Protein AF-A0A7S0JL21-F1 (afdb_monomer_lite)

pLDDT: mean 75.66, std 13.6, range [41.81, 95.12]

Structure (mmCIF, N/CA/C/O backbone):
data_AF-A0A7S0JL21-F1
#
_entry.id   AF-A0A7S0JL21-F1
#
loop_
_atom_site.group_PDB
_atom_site.id
_atom_site.type_symbol
_atom_site.label_atom_id
_atom_site.label_alt_id
_atom_site.label_comp_id
_atom_site.label_asym_id
_atom_site.label_entity_id
_atom_site.label_seq_id
_atom_site.pdbx_PDB_ins_code
_atom_site.Cartn_x
_atom_site.Cartn_y
_atom_site.Cartn_z
_atom_site.occupancy
_atom_site.B_iso_or_equiv
_atom_site.auth_seq_id
_atom_site.auth_comp_id
_atom_site.auth_asym_id
_atom_site.auth_atom_id
_atom_site.pdbx_PDB_model_num
ATOM 1 N N . LEU A 1 1 ? -10.362 9.626 -9.926 1.00 50.56 1 LEU A N 1
ATOM 2 C CA . LEU A 1 1 ? -9.087 10.327 -9.647 1.00 50.56 1 LEU A CA 1
ATOM 3 C C . LEU A 1 1 ? -8.113 9.944 -10.749 1.00 50.56 1 LEU A C 1
ATOM 5 O O . LEU A 1 1 ? -8.034 8.759 -11.036 1.00 50.56 1 LEU A O 1
ATOM 9 N N . TYR A 1 2 ? -7.409 10.899 -11.350 1.00 41.81 2 TYR A N 1
ATOM 10 C CA . TYR A 1 2 ? -6.245 10.620 -12.195 1.00 41.81 2 TYR A CA 1
ATOM 11 C C . TYR A 1 2 ? -5.077 11.472 -11.690 1.00 41.81 2 TYR A C 1
ATOM 13 O O . TYR A 1 2 ? -5.301 12.547 -11.129 1.00 41.81 2 TYR A O 1
ATOM 21 N N . PHE A 1 3 ? -3.855 10.972 -11.837 1.00 48.31 3 PHE A N 1
ATOM 22 C CA . PHE A 1 3 ? -2.632 11.682 -11.469 1.00 48.31 3 PHE A CA 1
ATOM 23 C C . PHE A 1 3 ? -1.844 11.975 -12.748 1.00 48.31 3 PHE A C 1
ATOM 25 O O . PHE A 1 3 ? -1.793 11.132 -13.638 1.00 48.31 3 PHE A O 1
ATOM 32 N N . SER A 1 4 ? -1.249 13.163 -12.851 1.00 45.06 4 SER A N 1
ATOM 33 C CA . SER A 1 4 ? -0.377 13.545 -13.968 1.00 45.06 4 SER A CA 1
ATOM 34 C C . SER A 1 4 ? 0.880 14.224 -13.428 1.00 45.06 4 SER A C 1
ATOM 36 O O . SER A 1 4 ? 0.761 15.196 -12.680 1.00 45.06 4 SER A O 1
ATOM 38 N N . GLY A 1 5 ? 2.063 13.730 -13.798 1.00 56.03 5 GLY A N 1
ATOM 39 C CA . GLY A 1 5 ? 3.363 14.245 -13.350 1.00 56.03 5 GLY A CA 1
ATOM 40 C C . GLY A 1 5 ? 4.392 13.128 -13.142 1.00 56.03 5 GLY A C 1
ATOM 41 O O . GLY A 1 5 ? 4.031 11.957 -13.149 1.00 56.03 5 GLY A O 1
ATOM 42 N N . SER A 1 6 ? 5.663 13.495 -12.963 1.00 55.88 6 SER A N 1
ATOM 43 C CA . SER A 1 6 ? 6.742 12.558 -12.607 1.00 55.88 6 SER A CA 1
ATOM 44 C C . SER A 1 6 ? 6.678 12.233 -11.112 1.00 55.88 6 SER A C 1
ATOM 46 O O . SER A 1 6 ? 6.638 13.148 -10.287 1.00 55.88 6 SER A O 1
ATOM 48 N N . LEU A 1 7 ? 6.669 10.947 -10.756 1.00 62.16 7 LEU A N 1
ATOM 49 C CA . LEU A 1 7 ? 6.641 10.462 -9.375 1.00 62.16 7 LEU A CA 1
ATOM 50 C C . LEU A 1 7 ? 8.053 10.191 -8.820 1.00 62.16 7 LEU A C 1
ATOM 52 O O . LEU A 1 7 ? 8.187 9.943 -7.622 1.00 62.16 7 LEU A O 1
ATOM 56 N N . LYS A 1 8 ? 9.107 10.293 -9.645 1.00 54.97 8 LYS A N 1
ATOM 57 C CA . LYS A 1 8 ? 10.523 10.100 -9.259 1.00 54.97 8 LYS A CA 1
ATOM 58 C C . LYS A 1 8 ? 10.985 10.964 -8.082 1.00 54.97 8 LYS A C 1
ATOM 60 O O . LYS A 1 8 ? 11.915 10.595 -7.377 1.00 54.97 8 LYS A O 1
ATOM 65 N N . GLU A 1 9 ? 10.325 12.092 -7.832 1.00 52.19 9 GLU A N 1
ATOM 66 C CA . GLU A 1 9 ? 10.643 12.981 -6.707 1.00 52.19 9 GLU A CA 1
ATOM 67 C C . GLU A 1 9 ? 9.881 12.628 -5.415 1.00 52.19 9 GLU A C 1
ATOM 69 O O . GLU A 1 9 ? 10.082 13.272 -4.392 1.00 52.19 9 GLU A O 1
ATOM 74 N N . ILE A 1 10 ? 9.003 11.615 -5.411 1.00 56.03 10 ILE A N 1
ATOM 75 C CA . ILE A 1 10 ? 8.103 11.337 -4.276 1.00 56.03 10 ILE A CA 1
ATOM 76 C C . ILE A 1 10 ? 8.770 10.613 -3.108 1.00 56.03 10 ILE A C 1
ATOM 78 O O . ILE A 1 10 ? 8.236 10.674 -1.988 1.00 56.03 10 ILE A O 1
ATOM 82 N N . CYS A 1 11 ? 9.935 9.985 -3.305 1.00 56.38 11 CYS A N 1
ATOM 83 C CA . CYS A 1 11 ? 10.627 9.373 -2.176 1.00 56.38 11 CYS A CA 1
ATOM 84 C C . CYS A 1 11 ? 10.934 10.425 -1.110 1.00 56.38 11 CYS A C 1
ATOM 86 O O . CYS A 1 11 ? 11.230 11.592 -1.379 1.00 56.38 11 CYS A O 1
ATOM 88 N N . CYS A 1 12 ? 10.919 9.953 0.131 1.00 61.41 12 CYS A N 1
ATOM 89 C CA . CYS A 1 12 ? 11.585 10.608 1.241 1.00 61.41 12 CYS A CA 1
ATOM 90 C C . CYS A 1 12 ? 10.794 11.790 1.874 1.00 61.41 12 CYS A C 1
ATOM 92 O O . CYS A 1 12 ? 10.305 11.642 2.999 1.00 61.41 12 CYS A O 1
ATOM 94 N N . GLU A 1 13 ? 10.546 12.910 1.180 1.00 53.12 13 GLU A N 1
ATOM 95 C CA . GLU A 1 13 ? 9.769 14.064 1.708 1.00 53.12 13 GLU A CA 1
ATOM 96 C C . GLU A 1 13 ? 8.379 14.254 1.052 1.00 53.12 13 GLU A C 1
ATOM 98 O O . GLU A 1 13 ? 7.388 14.422 1.781 1.00 53.12 13 GLU A O 1
ATOM 103 N N . PRO A 1 14 ? 8.210 14.143 -0.280 1.00 53.91 14 PRO A N 1
ATOM 104 C CA . PRO A 1 14 ? 6.920 14.434 -0.913 1.00 53.91 14 PRO A CA 1
ATOM 105 C C . PRO A 1 14 ? 5.860 13.340 -0.737 1.00 53.91 14 PRO A C 1
ATOM 107 O O . PRO A 1 14 ? 4.670 13.647 -0.782 1.00 53.91 14 PRO A O 1
ATOM 110 N N . GLY A 1 15 ? 6.226 12.106 -0.371 1.00 57.88 15 GLY A N 1
ATOM 111 C CA . GLY A 1 15 ? 5.262 11.094 0.084 1.00 57.88 15 GLY A CA 1
ATOM 112 C C . GLY A 1 15 ? 4.447 11.543 1.310 1.00 57.88 15 GLY A C 1
ATOM 113 O O . GLY A 1 15 ? 3.270 11.197 1.446 1.00 57.88 15 GLY A O 1
ATOM 114 N N . LYS A 1 16 ? 5.020 12.382 2.191 1.00 60.69 16 LYS A N 1
ATOM 115 C CA . LYS A 1 16 ? 4.265 13.052 3.270 1.00 60.69 16 LYS A CA 1
ATOM 116 C C . LYS A 1 16 ? 3.349 14.142 2.710 1.00 60.69 16 LYS A C 1
ATOM 118 O O . LYS A 1 16 ? 2.237 14.292 3.210 1.00 60.69 16 LYS A O 1
ATOM 123 N N . SER A 1 17 ? 3.795 14.879 1.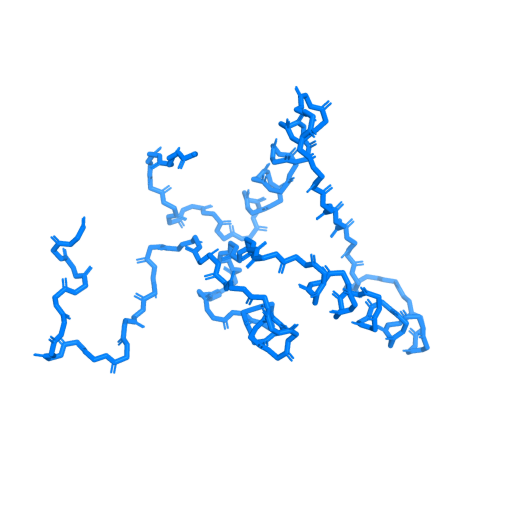690 1.00 64.31 17 SER A N 1
ATOM 124 C CA . SER A 1 17 ? 3.002 15.914 1.013 1.00 64.31 17 SER A CA 1
ATOM 125 C C . SER A 1 17 ? 1.762 15.321 0.339 1.00 64.31 17 SER A C 1
ATOM 127 O O . SER A 1 17 ? 0.658 15.799 0.579 1.00 64.31 17 SER A O 1
ATOM 129 N N . ILE A 1 18 ? 1.906 14.203 -0.379 1.00 68.50 18 ILE A N 1
ATOM 130 C CA . ILE A 1 18 ? 0.790 13.485 -1.013 1.00 68.50 18 ILE A CA 1
ATOM 131 C C . ILE A 1 18 ? -0.177 12.947 0.033 1.00 68.50 18 ILE A C 1
ATOM 133 O O . ILE A 1 18 ? -1.380 13.160 -0.085 1.00 68.50 18 ILE A O 1
ATOM 137 N N . ARG A 1 19 ? 0.322 12.326 1.111 1.00 63.16 19 ARG A N 1
ATOM 138 C CA . ARG A 1 19 ? -0.536 11.874 2.219 1.00 63.16 19 ARG A CA 1
ATOM 139 C C . ARG A 1 19 ? -1.312 13.028 2.863 1.00 63.16 19 ARG A C 1
ATOM 141 O O . ARG A 1 19 ? -2.494 12.872 3.151 1.00 63.16 19 ARG A O 1
ATOM 148 N N . ARG A 1 20 ? -0.688 14.198 3.052 1.00 65.44 20 ARG A N 1
ATOM 149 C CA . ARG A 1 20 ? -1.369 15.403 3.568 1.00 65.44 20 ARG A CA 1
ATOM 150 C C . ARG A 1 20 ? -2.369 15.982 2.566 1.00 65.44 20 ARG A C 1
ATOM 152 O O . ARG A 1 20 ? -3.442 16.408 2.977 1.00 65.44 20 ARG A O 1
ATOM 159 N N . ALA A 1 21 ? -2.036 16.011 1.279 1.00 68.56 21 ALA A N 1
ATOM 160 C CA . ALA A 1 21 ? -2.928 16.486 0.225 1.00 68.56 21 ALA A CA 1
ATOM 161 C C . ALA A 1 21 ? -4.163 15.583 0.108 1.00 68.56 21 ALA A C 1
ATOM 163 O O . ALA A 1 21 ? -5.282 16.086 0.099 1.00 68.56 21 ALA A O 1
ATOM 164 N N . LEU A 1 22 ? -3.971 14.261 0.140 1.00 68.88 22 LEU A N 1
ATOM 165 C CA . LEU A 1 22 ? -5.055 13.283 0.206 1.00 68.88 22 LEU A CA 1
ATOM 166 C C . LEU A 1 22 ? -5.902 13.471 1.465 1.00 68.88 22 LEU A C 1
ATOM 168 O O . LEU A 1 22 ? -7.118 13.455 1.353 1.00 68.88 22 LEU A O 1
ATOM 172 N N . ALA A 1 23 ? -5.294 13.727 2.630 1.00 67.06 23 ALA A N 1
ATOM 173 C CA . ALA A 1 23 ? -6.032 14.025 3.864 1.00 67.06 23 ALA A CA 1
ATOM 174 C C . ALA A 1 23 ? -6.910 15.280 3.748 1.00 67.06 23 ALA A C 1
ATOM 176 O O . ALA A 1 23 ? -8.038 15.296 4.234 1.00 67.06 23 ALA A O 1
ATOM 177 N N . ARG A 1 24 ? -6.412 16.324 3.076 1.00 67.81 24 ARG A N 1
ATOM 178 C CA . ARG A 1 24 ? -7.177 17.553 2.821 1.00 67.81 24 ARG A CA 1
ATOM 179 C C . ARG A 1 24 ? -8.317 17.330 1.831 1.00 67.81 24 ARG A C 1
ATOM 181 O O . ARG A 1 24 ? -9.413 17.820 2.062 1.00 67.81 24 ARG A O 1
ATOM 188 N N . LEU A 1 25 ? -8.062 16.595 0.749 1.00 67.06 25 LEU A N 1
ATOM 189 C CA . LEU A 1 25 ? -9.072 16.277 -0.263 1.00 67.06 25 LEU A CA 1
ATOM 190 C C . LEU A 1 25 ? -10.164 15.369 0.307 1.00 67.06 25 LEU A C 1
ATOM 192 O O . LEU A 1 25 ? -11.339 15.632 0.099 1.00 67.06 25 LEU A O 1
ATOM 196 N N . ALA A 1 26 ? -9.780 14.365 1.090 1.00 65.38 26 ALA A N 1
ATOM 197 C CA . ALA A 1 26 ? -10.677 13.512 1.859 1.00 65.38 26 ALA A CA 1
ATOM 198 C C . ALA A 1 26 ? -11.665 14.317 2.711 1.00 65.38 26 ALA A C 1
ATOM 200 O O . ALA A 1 26 ? -12.870 14.110 2.609 1.00 65.38 26 ALA A O 1
ATOM 201 N N . ALA A 1 27 ? -11.158 15.286 3.484 1.00 64.75 27 ALA A N 1
ATOM 202 C CA . ALA A 1 27 ? -11.978 16.160 4.323 1.00 64.75 27 ALA A CA 1
ATOM 203 C C . ALA A 1 27 ? -12.968 17.036 3.528 1.00 64.75 27 ALA A C 1
ATOM 205 O O . ALA A 1 27 ? -13.925 17.546 4.103 1.00 64.75 27 ALA A O 1
ATOM 206 N N . ALA A 1 28 ? -12.749 17.212 2.221 1.00 66.75 28 ALA A N 1
ATOM 207 C CA . ALA A 1 28 ? -13.619 17.972 1.328 1.00 66.75 28 ALA A CA 1
ATOM 208 C C . ALA A 1 28 ? -14.6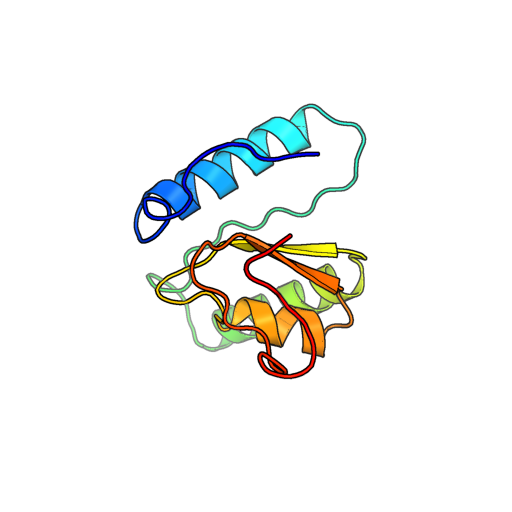49 17.101 0.576 1.00 66.75 28 ALA A C 1
ATOM 210 O O . ALA A 1 28 ? -15.429 17.636 -0.211 1.00 66.75 28 ALA A O 1
ATOM 211 N N . THR A 1 29 ? -14.668 15.778 0.783 1.00 66.56 29 THR A N 1
ATOM 212 C CA . THR A 1 29 ? -15.575 14.850 0.082 1.00 66.56 29 THR A CA 1
ATOM 213 C C . THR A 1 29 ? -16.449 14.060 1.055 1.00 66.56 29 THR A C 1
ATOM 215 O O . THR A 1 29 ? -16.028 13.752 2.162 1.00 66.56 29 THR A O 1
ATOM 218 N N . ASN A 1 30 ? -17.641 13.644 0.614 1.00 67.50 30 ASN A N 1
ATOM 219 C CA . ASN A 1 30 ? -18.524 12.744 1.376 1.00 67.50 30 ASN A CA 1
ATOM 220 C C . ASN A 1 30 ? -18.076 11.265 1.331 1.00 67.50 30 ASN A C 1
ATOM 222 O O . ASN A 1 30 ? -18.834 10.379 1.723 1.00 67.50 30 ASN A O 1
ATOM 226 N N . ALA A 1 31 ? -16.884 10.972 0.802 1.00 66.88 31 ALA A N 1
ATOM 227 C CA . ALA A 1 31 ? -16.359 9.615 0.734 1.00 66.88 31 ALA A CA 1
ATOM 228 C C . ALA A 1 31 ? -15.734 9.220 2.080 1.00 66.88 31 ALA A C 1
ATOM 230 O O . ALA A 1 31 ? -14.989 9.994 2.680 1.00 66.88 31 ALA A O 1
ATOM 231 N N . SER A 1 32 ? -15.990 7.996 2.548 1.00 69.12 32 SER A N 1
ATOM 232 C CA . SER A 1 32 ? -15.309 7.461 3.727 1.00 69.12 32 SER A CA 1
ATOM 233 C C . SER A 1 32 ? -13.848 7.172 3.384 1.00 69.12 32 SER A C 1
ATOM 235 O O . SER A 1 32 ? -13.537 6.198 2.700 1.00 69.12 32 SER A O 1
ATOM 237 N N . SER A 1 33 ? -12.940 8.015 3.858 1.00 69.94 33 SER A N 1
ATOM 238 C CA . SER A 1 33 ? -11.499 7.817 3.703 1.00 69.94 33 SER A CA 1
ATOM 239 C C . SER A 1 33 ? -10.834 7.719 5.069 1.00 69.94 33 SER A C 1
ATOM 241 O O . SER A 1 33 ? -10.929 8.642 5.879 1.00 69.94 33 SER A O 1
ATOM 243 N N . ILE A 1 34 ? -10.119 6.623 5.312 1.00 70.12 34 ILE A N 1
ATOM 244 C CA . ILE A 1 34 ? -9.336 6.430 6.531 1.00 70.12 34 ILE A CA 1
ATOM 245 C C . ILE A 1 34 ? -7.891 6.823 6.226 1.00 70.12 34 ILE A C 1
ATOM 247 O O . ILE A 1 34 ? -7.199 6.152 5.463 1.00 70.12 34 ILE A O 1
ATOM 251 N N . ILE A 1 35 ? -7.424 7.932 6.803 1.00 68.62 35 ILE A N 1
ATOM 252 C CA . ILE A 1 35 ? -6.053 8.416 6.599 1.00 68.62 35 ILE A CA 1
ATOM 253 C C . ILE A 1 35 ? -5.360 8.521 7.953 1.00 68.62 35 ILE A C 1
ATOM 255 O O . ILE A 1 35 ? -5.450 9.528 8.653 1.00 68.62 35 ILE A O 1
ATOM 259 N N . ARG A 1 36 ? -4.636 7.459 8.323 1.00 69.56 36 ARG A N 1
ATOM 260 C CA . ARG A 1 36 ? -3.780 7.447 9.514 1.00 69.56 36 ARG A CA 1
ATOM 261 C C . ARG A 1 36 ? -2.330 7.711 9.136 1.00 69.56 36 ARG A C 1
ATOM 263 O O . ARG A 1 36 ? -1.623 6.834 8.643 1.00 69.56 36 ARG A O 1
ATOM 270 N N . VAL A 1 37 ? -1.873 8.928 9.411 1.00 61.62 37 VAL A N 1
ATOM 271 C CA . VAL A 1 37 ? -0.459 9.307 9.324 1.00 61.62 37 VAL A CA 1
ATOM 272 C C . VAL A 1 37 ? 0.117 9.241 10.734 1.00 61.62 37 VAL A C 1
ATOM 274 O O . VAL A 1 37 ? 0.033 10.206 11.486 1.00 61.62 37 VAL A O 1
ATOM 277 N N . ARG A 1 38 ? 0.662 8.087 11.123 1.00 62.91 38 ARG A N 1
ATOM 278 C CA . ARG A 1 38 ? 1.433 7.961 12.364 1.00 62.91 38 ARG A CA 1
ATOM 279 C C . ARG A 1 38 ? 2.849 7.531 12.013 1.00 62.91 38 ARG A C 1
ATOM 281 O O . ARG A 1 38 ? 3.042 6.537 11.317 1.00 62.91 38 ARG A O 1
ATOM 288 N N . ASP A 1 39 ? 3.816 8.316 12.466 1.00 58.53 39 ASP A N 1
ATOM 289 C CA . ASP A 1 39 ? 5.226 7.967 12.395 1.00 58.53 39 ASP A CA 1
ATOM 290 C C . ASP A 1 39 ? 5.550 7.037 13.571 1.00 58.53 39 ASP A C 1
ATOM 292 O O . ASP A 1 39 ? 5.804 7.489 14.684 1.00 58.53 39 ASP A O 1
ATOM 296 N N . THR A 1 40 ? 5.476 5.725 13.348 1.00 58.97 40 THR A N 1
ATOM 297 C CA . THR A 1 40 ? 5.858 4.724 14.358 1.00 58.97 40 THR A CA 1
ATOM 298 C C . THR A 1 40 ? 7.371 4.558 14.471 1.00 58.97 40 THR A C 1
ATOM 300 O O . THR A 1 40 ? 7.824 3.766 15.288 1.00 58.97 40 THR A O 1
ATOM 303 N N . SER A 1 41 ? 8.168 5.263 13.658 1.00 56.00 41 SER A N 1
ATOM 304 C CA . SER A 1 41 ? 9.626 5.120 13.677 1.00 56.00 41 SER A CA 1
ATOM 305 C C . SER A 1 41 ? 10.299 5.904 14.808 1.00 56.00 41 SER A C 1
ATOM 307 O O . SER A 1 41 ? 11.500 5.744 15.011 1.00 56.00 41 SER A O 1
ATOM 309 N N . ARG A 1 42 ? 9.558 6.742 15.556 1.00 57.09 42 ARG A N 1
ATOM 310 C CA . ARG A 1 42 ? 10.165 7.672 16.526 1.00 57.09 42 ARG A CA 1
ATOM 311 C C . ARG A 1 42 ? 9.740 7.528 17.987 1.00 57.09 42 ARG A C 1
ATOM 313 O O . ARG A 1 42 ? 10.531 7.932 18.829 1.00 57.09 42 ARG A O 1
ATOM 320 N N . VAL A 1 43 ? 8.574 6.969 18.327 1.00 58.66 43 VAL A N 1
ATOM 321 C CA . VAL A 1 43 ? 8.136 6.821 19.734 1.00 58.66 43 VAL A CA 1
ATOM 322 C C . VAL A 1 43 ? 7.087 5.703 19.855 1.00 58.66 43 VAL A C 1
ATOM 324 O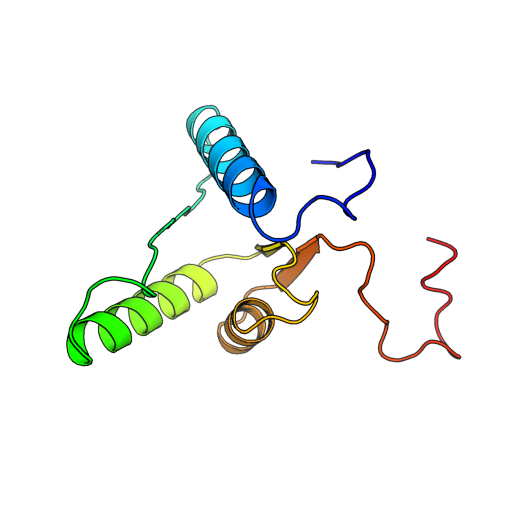 O . VAL A 1 43 ? 6.055 5.780 19.189 1.00 58.66 43 VAL A O 1
ATOM 327 N N . GLY A 1 44 ? 7.327 4.690 20.698 1.00 71.38 44 GLY A N 1
ATOM 328 C CA . GLY A 1 44 ? 6.293 3.744 21.146 1.00 71.38 44 GLY A CA 1
ATOM 329 C C . GLY A 1 44 ? 6.835 2.428 21.720 1.00 71.38 44 GLY A C 1
ATOM 330 O O . GLY A 1 44 ? 7.891 1.956 21.299 1.00 71.38 44 GLY A O 1
ATOM 331 N N . SER A 1 45 ? 6.120 1.841 22.682 1.00 85.81 45 SER A N 1
ATOM 332 C CA . SER A 1 45 ? 6.382 0.497 23.209 1.00 85.81 45 SER A CA 1
ATOM 333 C C . SER A 1 45 ? 6.050 -0.584 22.169 1.00 85.81 45 SER A C 1
ATOM 335 O O . SER A 1 45 ? 5.323 -0.346 21.200 1.00 85.81 45 SER A O 1
ATOM 337 N N . GLU A 1 46 ? 6.559 -1.804 22.363 1.00 86.81 46 GLU A N 1
ATOM 338 C CA . GLU A 1 46 ? 6.259 -2.915 21.447 1.00 86.81 46 GLU A CA 1
ATOM 339 C C . GLU A 1 46 ? 4.753 -3.238 21.407 1.00 86.81 46 GLU A C 1
ATOM 341 O O . GLU A 1 46 ? 4.208 -3.541 20.344 1.00 86.81 46 GLU A O 1
ATOM 346 N N . GLU A 1 47 ? 4.057 -3.087 22.536 1.00 88.94 47 GLU A N 1
ATOM 347 C CA . GLU A 1 47 ? 2.604 -3.264 22.631 1.00 88.94 47 GLU A CA 1
ATOM 348 C C . GLU A 1 47 ? 1.843 -2.228 21.790 1.00 88.94 47 GLU A C 1
ATOM 350 O O . GLU A 1 47 ? 0.931 -2.580 21.038 1.00 88.94 47 GLU A O 1
ATOM 355 N N . GLU A 1 48 ? 2.248 -0.955 21.842 1.00 85.50 48 GLU A N 1
ATOM 356 C CA . GLU A 1 48 ? 1.642 0.115 21.037 1.00 85.50 48 GLU A CA 1
ATOM 357 C C . GLU A 1 48 ? 1.841 -0.128 19.539 1.00 85.50 48 GLU A C 1
ATOM 359 O O . GLU A 1 48 ? 0.945 0.122 18.724 1.00 85.50 48 GLU A O 1
ATOM 364 N N . ARG A 1 49 ? 3.012 -0.655 19.170 1.00 81.69 49 ARG A N 1
ATOM 365 C CA . ARG A 1 49 ? 3.352 -0.997 17.789 1.00 81.69 49 ARG A CA 1
ATOM 366 C C . ARG A 1 49 ? 2.471 -2.134 17.270 1.00 81.69 49 ARG A C 1
ATOM 368 O O . ARG A 1 49 ? 1.918 -2.027 16.175 1.00 81.69 49 ARG A O 1
ATOM 375 N N . GLN A 1 50 ? 2.275 -3.187 18.064 1.00 86.50 50 GLN A N 1
ATOM 376 C CA . GLN A 1 50 ? 1.379 -4.297 17.722 1.00 86.50 50 GLN A CA 1
ATOM 377 C C . GLN A 1 50 ? -0.079 -3.847 17.607 1.00 86.50 50 GLN A C 1
ATOM 379 O O . GLN A 1 50 ? -0.758 -4.203 16.640 1.00 86.50 50 GLN A O 1
ATOM 384 N N . LEU A 1 51 ? -0.552 -3.023 18.546 1.00 86.25 51 LEU A N 1
ATOM 385 C CA . LEU A 1 51 ? -1.897 -2.454 18.490 1.00 86.25 51 LEU A CA 1
ATOM 386 C C . LEU A 1 51 ? -2.095 -1.632 17.210 1.00 86.25 51 LEU A C 1
ATOM 388 O O . LEU A 1 51 ? -3.125 -1.760 16.548 1.00 86.25 51 LEU A O 1
ATOM 392 N N . HIS A 1 52 ? -1.091 -0.840 16.824 1.00 83.00 52 HIS A N 1
ATOM 393 C CA . HIS A 1 52 ? -1.132 -0.062 15.591 1.00 83.00 52 HIS A CA 1
ATOM 394 C C . HIS A 1 52 ? -1.273 -0.944 14.345 1.00 83.00 52 HIS A C 1
ATOM 396 O O . HIS A 1 52 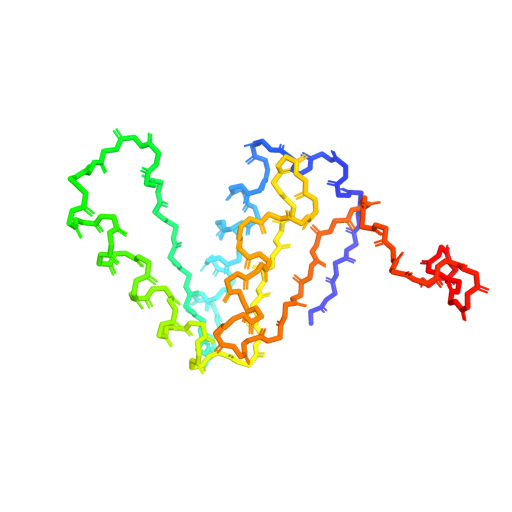? -2.109 -0.650 13.491 1.00 83.00 52 HIS A O 1
ATOM 402 N N . TYR A 1 53 ? -0.496 -2.027 14.238 1.00 82.75 53 TYR A N 1
ATOM 403 C CA . TYR A 1 53 ? -0.603 -2.942 13.100 1.00 82.75 53 TYR A CA 1
ATOM 404 C C . TYR A 1 53 ? -1.957 -3.651 13.039 1.00 82.75 53 TYR A C 1
ATOM 406 O O . TYR A 1 53 ? -2.507 -3.793 11.951 1.00 82.75 53 TYR A O 1
ATOM 414 N N . ARG A 1 54 ? -2.524 -4.051 14.185 1.00 88.06 54 ARG A N 1
ATOM 415 C CA . ARG A 1 54 ? -3.857 -4.676 14.230 1.00 88.06 54 ARG A CA 1
ATOM 416 C C . ARG A 1 54 ? -4.947 -3.727 13.745 1.00 88.06 54 ARG A C 1
ATOM 418 O O . ARG A 1 54 ? -5.729 -4.106 12.883 1.00 88.06 54 ARG A O 1
ATOM 425 N N . GLN A 1 55 ? -4.954 -2.494 14.252 1.00 86.75 55 GLN A N 1
ATOM 426 C CA . GLN A 1 55 ? -5.904 -1.466 13.815 1.00 86.75 55 GLN A CA 1
ATOM 427 C C . GLN A 1 55 ? -5.755 -1.169 12.321 1.00 86.75 55 GLN A C 1
ATOM 429 O O . GLN A 1 55 ? -6.743 -1.068 11.606 1.00 86.75 55 GLN A O 1
ATOM 434 N N . GLN A 1 56 ? -4.515 -1.077 11.833 1.00 86.06 56 GLN A N 1
ATOM 435 C CA . GLN A 1 56 ? -4.254 -0.893 10.411 1.00 86.06 56 GLN A CA 1
ATOM 436 C C . GLN A 1 56 ? -4.814 -2.045 9.572 1.00 86.06 56 GLN A C 1
ATOM 438 O O . GLN A 1 56 ? -5.457 -1.780 8.564 1.00 86.06 56 GLN A O 1
ATOM 443 N N . ALA A 1 57 ? -4.586 -3.298 9.967 1.00 88.75 57 ALA A N 1
ATOM 444 C CA . ALA A 1 57 ? -5.085 -4.454 9.228 1.00 88.75 57 ALA A CA 1
ATOM 445 C C . ALA A 1 57 ? -6.623 -4.489 9.181 1.00 88.75 57 ALA A C 1
ATOM 447 O O . ALA A 1 57 ? -7.196 -4.743 8.127 1.00 88.75 57 ALA A O 1
ATOM 448 N N . GLU A 1 58 ? -7.293 -4.169 10.291 1.00 90.75 58 GLU A N 1
ATOM 449 C CA . GLU A 1 58 ? -8.757 -4.080 10.356 1.00 90.75 58 GLU A CA 1
ATOM 450 C C . GLU A 1 58 ? -9.304 -2.993 9.417 1.00 90.75 58 GLU A C 1
ATOM 452 O O . GLU A 1 58 ? -10.203 -3.242 8.618 1.00 90.75 58 GLU A O 1
ATOM 457 N N . GLU A 1 59 ? -8.709 -1.800 9.439 1.00 88.81 59 GLU A N 1
ATOM 458 C CA . GLU A 1 59 ? -9.107 -0.690 8.567 1.00 88.81 59 GLU A CA 1
ATOM 459 C C . GLU A 1 59 ? -8.862 -0.986 7.087 1.00 88.81 59 GLU A C 1
ATOM 461 O O . GLU A 1 59 ? -9.691 -0.651 6.237 1.00 88.81 59 GLU A O 1
ATOM 466 N N . MET A 1 60 ? -7.739 -1.636 6.772 1.00 90.56 60 MET A N 1
ATOM 467 C CA . MET A 1 60 ? -7.441 -2.095 5.419 1.00 90.56 60 MET A CA 1
ATOM 468 C C . MET A 1 60 ? -8.444 -3.165 4.982 1.00 90.56 60 MET A C 1
ATOM 470 O O . MET A 1 60 ? -8.926 -3.092 3.860 1.00 90.56 60 MET A O 1
ATOM 474 N N . GLY A 1 61 ? -8.828 -4.090 5.865 1.00 91.38 61 GLY A N 1
ATOM 475 C CA . GLY A 1 61 ? -9.822 -5.126 5.568 1.00 91.38 61 GLY A CA 1
ATOM 476 C C . GLY A 1 61 ? -11.245 -4.604 5.362 1.00 91.38 61 GLY A C 1
ATOM 477 O O . GLY A 1 61 ? -12.033 -5.230 4.659 1.00 91.38 61 GLY A O 1
ATOM 478 N N . MET A 1 62 ? -11.575 -3.431 5.909 1.00 90.06 62 MET A N 1
ATOM 479 C CA . MET A 1 62 ? -12.827 -2.722 5.607 1.00 90.06 62 MET A CA 1
ATOM 480 C C . MET A 1 62 ? -12.750 -1.853 4.340 1.00 90.06 62 MET A C 1
ATOM 482 O O . MET A 1 62 ? -13.766 -1.315 3.899 1.00 90.06 62 MET A O 1
ATOM 486 N N . SER A 1 63 ? -11.561 -1.679 3.760 1.00 88.06 63 SER A N 1
ATOM 487 C CA . SER A 1 63 ? -11.328 -0.813 2.604 1.00 88.06 63 SER A CA 1
ATOM 488 C C . SER A 1 63 ? -11.256 -1.627 1.311 1.00 88.06 63 SER A C 1
ATOM 490 O O . SER A 1 63 ? -10.546 -2.622 1.229 1.00 88.06 63 SER A O 1
ATOM 492 N N . SER A 1 64 ? -11.932 -1.178 0.249 1.00 89.81 64 SER A N 1
ATOM 493 C CA . SER A 1 64 ? -11.812 -1.836 -1.064 1.00 89.81 64 SER A CA 1
ATOM 494 C C . SER A 1 64 ? -10.470 -1.547 -1.741 1.00 89.81 64 SER A C 1
ATOM 496 O O . SER A 1 64 ? -9.910 -2.425 -2.390 1.00 89.81 64 SER A O 1
ATOM 498 N N . PHE A 1 65 ? -9.945 -0.327 -1.579 1.00 90.38 65 PHE A N 1
ATOM 499 C CA . PHE A 1 65 ? -8.700 0.124 -2.201 1.00 90.38 65 PHE A CA 1
ATOM 500 C C . PHE A 1 65 ? -7.762 0.745 -1.167 1.00 90.38 65 PHE A C 1
ATOM 502 O O . PHE A 1 65 ? -8.180 1.583 -0.368 1.00 90.38 65 PHE A O 1
ATOM 509 N N . CYS A 1 66 ? -6.479 0.391 -1.234 1.00 88.44 66 CYS A N 1
ATOM 510 C CA . CYS A 1 66 ? -5.436 0.920 -0.364 1.00 88.44 66 CYS A CA 1
ATOM 511 C C . CYS A 1 66 ? -4.394 1.649 -1.201 1.00 88.44 66 CYS A C 1
ATOM 513 O O . CYS A 1 66 ? -3.701 1.039 -2.009 1.00 88.44 66 CYS A O 1
ATOM 515 N N . LEU A 1 67 ? -4.256 2.958 -0.993 1.00 85.69 67 LEU A N 1
ATOM 516 C CA . LEU A 1 67 ? -3.218 3.737 -1.663 1.00 85.69 67 LEU A CA 1
ATOM 517 C C . LEU A 1 67 ? -1.844 3.378 -1.084 1.00 85.69 67 LEU A C 1
ATOM 519 O O . LEU A 1 67 ? -1.601 3.546 0.114 1.00 85.69 67 LEU A O 1
ATOM 523 N N . VAL A 1 68 ? -0.935 2.926 -1.947 1.00 83.75 68 VAL A N 1
ATOM 524 C CA . VAL A 1 68 ? 0.435 2.536 -1.593 1.00 83.75 68 VAL A CA 1
ATOM 525 C C . VAL A 1 68 ? 1.417 3.409 -2.380 1.00 83.75 68 VAL A C 1
ATOM 527 O O . VAL A 1 68 ? 1.962 2.977 -3.396 1.00 83.75 68 VAL A O 1
ATOM 530 N N . PRO A 1 69 ? 1.632 4.669 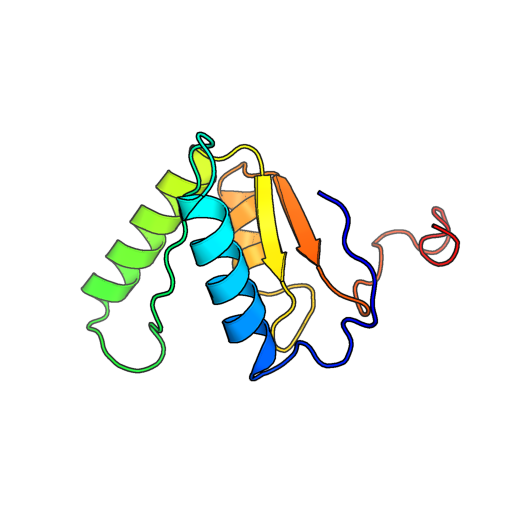-1.961 1.00 79.19 69 PRO A N 1
ATOM 531 C CA . PRO A 1 69 ? 2.683 5.485 -2.550 1.00 79.19 69 PRO A CA 1
ATOM 532 C C . PRO A 1 69 ? 4.052 4.879 -2.241 1.00 79.19 69 PRO A C 1
ATOM 534 O O . PRO A 1 69 ? 4.278 4.420 -1.114 1.00 79.19 69 PRO A O 1
ATOM 537 N N . ALA A 1 70 ? 4.951 4.909 -3.225 1.00 76.12 70 ALA A N 1
ATOM 538 C CA . ALA A 1 70 ? 6.325 4.452 -3.062 1.00 76.12 70 ALA A CA 1
ATOM 539 C C . ALA A 1 70 ? 7.004 5.123 -1.855 1.00 76.12 70 ALA A C 1
ATOM 541 O O . ALA A 1 70 ? 6.824 6.317 -1.588 1.00 76.12 70 ALA A O 1
ATOM 542 N N . GLY A 1 71 ? 7.747 4.313 -1.099 1.00 71.25 71 GLY A N 1
ATOM 543 C CA . GLY A 1 71 ? 8.687 4.773 -0.077 1.00 71.25 71 GLY A CA 1
ATOM 544 C C . GLY A 1 71 ? 10.095 4.777 -0.662 1.00 71.25 71 GLY A C 1
ATOM 545 O O . GLY A 1 71 ? 10.309 5.355 -1.721 1.00 71.25 71 GLY A O 1
ATOM 546 N N . ASP A 1 72 ? 11.018 4.069 -0.009 1.00 71.38 72 ASP A N 1
ATOM 547 C CA . ASP A 1 72 ? 12.342 3.757 -0.578 1.00 71.38 72 ASP A CA 1
ATOM 548 C C . ASP A 1 72 ? 12.250 2.751 -1.742 1.00 71.38 72 ASP A C 1
ATOM 550 O O . ASP A 1 72 ? 13.168 2.631 -2.544 1.00 71.38 72 ASP A O 1
ATOM 554 N N . SER A 1 73 ? 11.134 2.019 -1.836 1.00 73.69 73 SER A N 1
ATOM 555 C CA . SER A 1 73 ? 10.796 1.137 -2.953 1.00 73.69 73 SER A CA 1
ATOM 556 C C . SER A 1 73 ? 9.293 1.178 -3.258 1.00 73.69 73 SER A C 1
ATOM 558 O O . SER A 1 73 ? 8.474 1.578 -2.415 1.00 73.69 73 SER A O 1
ATOM 560 N N . ALA A 1 74 ? 8.919 0.740 -4.466 1.00 75.00 74 ALA A N 1
ATOM 561 C CA . ALA A 1 74 ? 7.522 0.582 -4.880 1.00 75.00 74 ALA A CA 1
ATOM 562 C C . ALA A 1 74 ? 6.787 -0.496 -4.055 1.00 75.00 74 ALA A C 1
ATOM 564 O O . ALA A 1 74 ? 5.604 -0.361 -3.740 1.00 75.00 74 ALA A O 1
ATOM 565 N N . THR A 1 75 ? 7.504 -1.545 -3.642 1.00 81.94 75 THR A N 1
ATOM 566 C CA . THR A 1 75 ? 6.993 -2.662 -2.836 1.00 81.94 75 THR A CA 1
ATOM 567 C C . THR A 1 75 ? 7.416 -2.514 -1.374 1.00 81.94 75 THR A C 1
ATOM 569 O O . THR A 1 75 ? 8.339 -3.176 -0.895 1.00 81.94 75 THR A O 1
ATOM 572 N N . SER A 1 76 ? 6.741 -1.625 -0.649 1.00 80.44 76 SER A N 1
ATOM 573 C CA . SER A 1 76 ? 6.969 -1.428 0.789 1.00 80.44 76 SER A CA 1
ATOM 574 C C . SER A 1 76 ? 6.178 -2.425 1.649 1.00 80.44 76 SER A C 1
ATOM 576 O O . SER A 1 76 ? 5.296 -3.129 1.160 1.00 80.44 76 SER A O 1
ATOM 578 N N . SER A 1 77 ? 6.412 -2.441 2.966 1.00 82.94 77 SER A N 1
ATOM 579 C CA . SER A 1 77 ? 5.607 -3.238 3.912 1.00 82.94 77 SER A CA 1
ATOM 580 C C . SER A 1 77 ? 4.099 -2.991 3.775 1.00 82.94 77 SER A C 1
ATOM 582 O O . SER A 1 77 ? 3.309 -3.920 3.915 1.00 82.94 77 SER A O 1
ATOM 584 N N . ARG A 1 78 ? 3.689 -1.767 3.412 1.00 81.69 78 ARG A N 1
ATOM 585 C CA . ARG A 1 78 ? 2.279 -1.426 3.179 1.00 81.69 78 ARG A CA 1
ATOM 586 C C . ARG A 1 78 ? 1.660 -2.125 1.974 1.00 81.69 78 ARG A C 1
ATOM 588 O O . ARG A 1 78 ? 0.461 -2.383 2.009 1.00 81.69 78 ARG A O 1
ATOM 595 N N . PHE A 1 79 ? 2.446 -2.437 0.944 1.00 88.38 79 PHE A N 1
ATOM 596 C CA . PHE A 1 79 ? 1.975 -3.214 -0.202 1.00 88.38 79 PHE A CA 1
ATOM 597 C C . PHE A 1 79 ? 1.519 -4.605 0.251 1.00 88.38 79 PHE A C 1
ATOM 599 O O . PHE A 1 79 ? 0.387 -5.011 -0.002 1.00 88.38 79 PHE A O 1
ATOM 606 N N . TYR A 1 80 ? 2.367 -5.289 1.020 1.00 90.81 80 TYR A N 1
ATOM 607 C CA . TYR A 1 80 ? 2.065 -6.620 1.537 1.00 90.81 80 TYR A CA 1
ATOM 608 C C . TYR A 1 80 ? 0.955 -6.607 2.591 1.00 90.81 80 TYR A C 1
ATOM 610 O O . TYR A 1 80 ? 0.091 -7.479 2.557 1.00 90.81 80 TYR A O 1
ATOM 618 N N . SER A 1 81 ? 0.911 -5.603 3.476 1.00 90.00 81 SER A N 1
ATOM 619 C CA . SER A 1 81 ? -0.191 -5.457 4.438 1.00 90.00 81 SER A CA 1
ATOM 620 C C . SER A 1 81 ? -1.546 -5.276 3.752 1.00 90.00 81 SER A C 1
ATOM 622 O O . SER A 1 81 ? -2.538 -5.811 4.242 1.00 90.00 81 SER A O 1
ATOM 624 N N . ALA A 1 82 ? -1.603 -4.561 2.621 1.00 91.88 82 ALA A N 1
ATOM 625 C CA . ALA A 1 82 ? -2.841 -4.393 1.857 1.00 91.88 82 ALA A CA 1
ATOM 626 C C . ALA A 1 82 ? -3.342 -5.734 1.329 1.00 91.88 82 ALA A C 1
ATOM 628 O O . ALA A 1 82 ? -4.477 -6.111 1.611 1.00 91.88 82 ALA A O 1
ATOM 629 N N . ILE A 1 83 ? -2.457 -6.484 0.670 1.00 93.88 83 ILE A N 1
ATOM 630 C CA . ILE A 1 83 ? -2.762 -7.817 0.145 1.00 93.88 83 ILE A CA 1
ATOM 631 C C . ILE A 1 83 ? -3.215 -8.750 1.272 1.00 93.88 83 ILE A C 1
ATOM 633 O O . ILE A 1 83 ? -4.272 -9.366 1.171 1.00 93.88 83 ILE A O 1
ATOM 637 N N . ALA A 1 84 ? -2.451 -8.821 2.365 1.00 95.12 84 ALA A N 1
ATOM 638 C CA . ALA A 1 84 ? -2.752 -9.693 3.499 1.00 95.12 84 ALA A CA 1
ATOM 639 C C . ALA A 1 84 ? -4.081 -9.348 4.190 1.00 95.12 84 ALA A C 1
ATOM 641 O O . ALA A 1 84 ? -4.719 -10.230 4.758 1.00 95.12 84 ALA A O 1
ATOM 642 N N . SER A 1 85 ? -4.507 -8.084 4.125 1.00 94.31 85 SER A N 1
ATOM 643 C CA . SER A 1 85 ? -5.780 -7.626 4.692 1.00 94.31 85 SER A CA 1
ATOM 644 C C . SER A 1 85 ? -6.956 -7.747 3.713 1.00 94.31 85 SER A C 1
ATOM 646 O O . SER A 1 85 ? -8.070 -7.400 4.079 1.00 94.31 85 SER A O 1
ATOM 648 N N . GLY A 1 86 ? -6.743 -8.212 2.474 1.00 94.44 86 GLY A N 1
ATOM 649 C CA . GLY A 1 86 ? -7.791 -8.295 1.446 1.00 94.44 86 GLY A CA 1
ATOM 650 C C . GLY A 1 86 ? -8.128 -6.962 0.765 1.00 94.44 86 GLY A C 1
ATOM 651 O O . GLY A 1 86 ? -9.122 -6.870 0.049 1.00 94.44 86 GLY A O 1
ATOM 652 N N . CYS A 1 87 ? -7.299 -5.937 0.958 1.00 93.75 87 CYS A N 1
ATOM 653 C CA . CYS A 1 87 ? -7.455 -4.625 0.342 1.00 93.75 87 CYS A CA 1
ATOM 654 C C . CYS A 1 87 ? -6.725 -4.568 -1.006 1.00 93.75 87 CYS A C 1
ATOM 656 O O . CYS A 1 87 ? -5.553 -4.942 -1.079 1.00 93.75 87 CYS A O 1
ATOM 658 N N . ILE A 1 88 ? -7.356 -4.044 -2.063 1.00 94.69 88 ILE A N 1
ATOM 659 C CA . ILE A 1 88 ? -6.721 -3.944 -3.388 1.00 94.69 88 ILE A CA 1
ATOM 660 C C . ILE A 1 88 ? -5.648 -2.838 -3.356 1.00 94.69 88 ILE A C 1
ATOM 662 O O . ILE A 1 88 ? -5.998 -1.662 -3.190 1.00 94.69 88 ILE A O 1
ATOM 666 N N . PRO A 1 89 ? -4.345 -3.154 -3.510 1.00 91.25 89 PRO A N 1
ATOM 667 C CA . PRO A 1 89 ? -3.301 -2.139 -3.481 1.00 91.25 89 PRO A CA 1
ATOM 668 C C . PRO A 1 89 ? -3.317 -1.307 -4.767 1.00 91.25 89 PRO A C 1
ATOM 670 O O . PRO A 1 89 ? -3.207 -1.833 -5.871 1.00 91.25 89 PRO A O 1
ATOM 673 N N . VAL A 1 90 ? -3.388 0.013 -4.618 1.00 89.75 90 VAL A N 1
ATOM 674 C CA . VAL A 1 90 ? -3.193 0.984 -5.700 1.00 89.75 90 VAL A CA 1
ATOM 675 C C . VAL A 1 90 ? -1.802 1.581 -5.526 1.00 89.75 90 VAL A C 1
ATOM 677 O O . VAL A 1 90 ? -1.595 2.481 -4.705 1.00 89.75 90 VAL A O 1
ATOM 680 N N . VAL A 1 91 ? -0.832 1.025 -6.250 1.00 86.06 91 VAL A N 1
ATOM 681 C CA . VAL A 1 91 ? 0.568 1.456 -6.177 1.00 86.06 91 VAL A CA 1
ATOM 682 C C . VAL A 1 91 ? 0.756 2.749 -6.963 1.00 86.06 91 VAL A C 1
ATOM 684 O O . VAL A 1 91 ? 0.308 2.860 -8.099 1.00 86.06 91 VAL A O 1
ATOM 687 N N . ILE A 1 92 ? 1.427 3.725 -6.352 1.00 82.56 92 ILE A N 1
ATOM 688 C CA . ILE A 1 92 ? 1.783 5.001 -6.985 1.00 82.56 92 ILE A CA 1
ATOM 689 C C . ILE A 1 92 ? 3.312 5.082 -6.998 1.00 82.56 92 ILE A C 1
ATOM 691 O O . ILE A 1 92 ? 3.925 5.397 -5.974 1.00 82.56 92 ILE A O 1
ATOM 695 N N . SER A 1 93 ? 3.923 4.719 -8.127 1.00 79.25 93 SER A N 1
ATOM 696 C CA . SER A 1 93 ? 5.376 4.652 -8.317 1.00 79.25 93 SER A CA 1
ATOM 697 C C . SER A 1 93 ? 5.738 4.648 -9.802 1.00 79.25 93 SER A C 1
ATOM 699 O O . SER A 1 93 ? 5.010 4.049 -10.589 1.00 79.25 93 SER A O 1
ATOM 701 N N . ASP A 1 94 ? 6.891 5.225 -10.146 1.00 77.88 94 ASP A N 1
ATOM 702 C CA . ASP A 1 94 ? 7.498 5.111 -11.483 1.00 77.88 94 ASP A CA 1
ATOM 703 C C . ASP A 1 94 ? 8.424 3.885 -11.615 1.00 77.88 94 ASP A C 1
ATOM 705 O O . ASP A 1 94 ? 8.963 3.622 -12.685 1.00 77.88 94 ASP A O 1
ATOM 709 N N . GLU A 1 95 ? 8.652 3.149 -10.524 1.00 78.06 95 GLU A N 1
ATOM 710 C CA . GLU A 1 95 ? 9.684 2.105 -10.428 1.00 78.06 95 GLU A CA 1
ATOM 711 C C . GLU A 1 95 ? 9.095 0.710 -10.164 1.00 78.06 95 GLU A C 1
ATOM 713 O O . GLU A 1 95 ? 9.798 -0.211 -9.745 1.00 78.06 95 GLU A O 1
ATOM 718 N N . LEU A 1 96 ? 7.788 0.526 -10.381 1.00 83.00 96 LEU A N 1
ATOM 719 C CA . LEU A 1 96 ? 7.166 -0.782 -10.206 1.00 83.00 96 LEU A CA 1
ATOM 720 C C . LEU A 1 96 ? 7.476 -1.687 -11.406 1.00 83.00 96 LEU A C 1
ATOM 722 O O . LEU A 1 96 ? 6.911 -1.524 -12.484 1.00 83.00 96 LEU A O 1
ATOM 726 N N . ALA A 1 97 ? 8.329 -2.687 -11.194 1.00 83.12 97 ALA A N 1
ATOM 727 C CA . ALA A 1 97 ? 8.524 -3.765 -12.155 1.00 83.12 97 ALA A CA 1
ATOM 728 C C . ALA A 1 97 ? 7.347 -4.754 -12.097 1.00 83.12 97 ALA A C 1
ATOM 730 O O . ALA A 1 97 ? 7.019 -5.292 -11.036 1.00 83.12 97 ALA A O 1
ATOM 731 N N . GLY A 1 98 ? 6.713 -5.001 -13.244 1.00 84.94 98 GLY A N 1
ATOM 732 C CA . GLY A 1 98 ? 5.674 -6.019 -13.368 1.00 84.94 98 GLY A CA 1
ATOM 733 C C . GLY A 1 98 ? 6.238 -7.438 -13.244 1.00 84.94 98 GLY A C 1
ATOM 734 O O . GLY A 1 98 ? 7.386 -7.699 -13.593 1.00 84.94 98 GLY A O 1
ATOM 735 N N . ALA A 1 99 ? 5.417 -8.375 -12.764 1.00 87.81 99 ALA A N 1
ATOM 736 C CA . ALA A 1 99 ? 5.838 -9.763 -12.547 1.00 87.81 99 ALA A CA 1
ATOM 737 C C . ALA A 1 99 ? 6.075 -10.550 -13.850 1.00 87.81 99 ALA A C 1
ATOM 739 O O . ALA A 1 99 ? 6.774 -11.560 -13.835 1.00 87.81 99 ALA A O 1
ATOM 740 N N . PHE A 1 100 ? 5.500 -10.098 -14.969 1.00 92.00 100 PHE A N 1
ATOM 741 C CA . PHE A 1 100 ? 5.530 -10.809 -16.251 1.00 92.00 100 PHE A CA 1
ATOM 742 C C . PHE A 1 100 ? 5.951 -9.888 -17.407 1.00 92.00 100 PHE A C 1
ATOM 744 O O . PHE A 1 100 ? 5.149 -9.650 -18.309 1.00 92.00 100 PHE A O 1
ATOM 751 N N . PRO A 1 101 ? 7.180 -9.343 -17.404 1.00 87.50 101 PRO A N 1
ATOM 752 C CA . PRO A 1 101 ? 7.610 -8.361 -18.406 1.00 87.50 101 PRO A CA 1
ATOM 753 C C . PRO A 1 101 ? 7.603 -8.915 -19.839 1.00 87.50 101 PRO A C 1
ATOM 755 O O . PRO A 1 101 ? 7.437 -8.163 -20.790 1.00 87.50 101 PRO A O 1
ATOM 758 N N . GLU A 1 102 ? 7.745 -10.232 -20.001 1.00 88.81 102 GLU A N 1
ATOM 759 C CA . GLU A 1 102 ? 7.699 -10.889 -21.313 1.00 88.81 102 GLU A CA 1
ATOM 760 C C . GLU A 1 102 ? 6.270 -11.123 -21.824 1.00 88.81 102 GLU A C 1
ATOM 762 O O . GLU A 1 102 ? 6.056 -11.229 -23.028 1.00 88.81 102 GLU A O 1
ATOM 767 N N . ALA A 1 103 ? 5.289 -11.218 -20.920 1.00 93.25 103 ALA A N 1
ATOM 768 C CA . ALA A 1 103 ? 3.903 -11.532 -21.270 1.00 93.25 103 ALA A CA 1
ATOM 769 C C . ALA A 1 103 ? 2.970 -10.314 -21.213 1.00 93.25 103 ALA A C 1
ATOM 771 O O . ALA A 1 103 ? 1.872 -10.366 -21.766 1.00 93.25 103 ALA A O 1
ATOM 772 N N . ALA A 1 104 ? 3.382 -9.227 -20.555 1.00 87.75 104 ALA A N 1
ATOM 773 C CA . ALA A 1 104 ? 2.620 -7.988 -20.466 1.00 87.75 104 ALA A CA 1
ATOM 774 C C . ALA A 1 104 ? 3.540 -6.766 -20.684 1.00 87.75 104 ALA A C 1
ATOM 776 O O . ALA A 1 104 ? 4.507 -6.598 -19.935 1.00 87.75 104 ALA A O 1
ATOM 777 N N . PRO A 1 105 ? 3.240 -5.889 -21.664 1.00 83.75 105 PRO A N 1
ATOM 778 C CA . PRO A 1 105 ? 4.027 -4.688 -21.935 1.00 83.75 105 PRO A CA 1
ATOM 779 C C . PRO A 1 105 ? 3.646 -3.559 -20.965 1.00 83.75 105 PRO A C 1
ATOM 781 O O . PRO A 1 105 ? 2.852 -2.674 -21.284 1.00 83.75 105 PRO A O 1
ATOM 784 N N . TYR A 1 106 ? 4.177 -3.615 -19.743 1.00 82.44 106 TYR A N 1
ATOM 785 C CA . TYR A 1 106 ? 3.894 -2.628 -18.690 1.00 82.44 106 TYR A CA 1
ATOM 786 C C . TYR A 1 106 ? 4.422 -1.217 -19.002 1.00 82.44 106 TYR A C 1
ATOM 788 O O . TYR A 1 106 ? 3.937 -0.248 -18.433 1.00 82.44 106 TYR A O 1
ATOM 796 N N . ASP A 1 107 ? 5.408 -1.100 -19.889 1.00 78.38 107 ASP A N 1
ATOM 797 C CA . ASP A 1 107 ? 6.027 0.153 -20.335 1.00 78.38 107 ASP A CA 1
ATOM 798 C C . ASP A 1 107 ? 5.218 0.893 -21.414 1.00 78.38 107 ASP A C 1
ATOM 800 O O . ASP A 1 107 ? 5.532 2.035 -21.746 1.00 78.38 107 ASP A O 1
ATOM 804 N N . GLN A 1 108 ? 4.187 0.250 -21.966 1.00 73.50 108 GLN A N 1
ATOM 805 C CA . GLN A 1 108 ? 3.355 0.773 -23.056 1.00 73.50 108 GLN A CA 1
ATOM 806 C C . GLN A 1 108 ? 1.952 1.209 -22.595 1.00 73.50 108 GLN A C 1
ATOM 808 O O . GLN A 1 108 ? 1.107 1.511 -23.441 1.00 73.50 108 GLN A O 1
ATOM 813 N N . MET A 1 109 ? 1.691 1.215 -21.281 1.00 63.28 109 MET A N 1
ATOM 814 C CA . MET A 1 109 ? 0.424 1.647 -20.663 1.00 63.28 109 MET A CA 1
ATOM 815 C C . MET A 1 109 ? 0.467 3.111 -20.230 1.00 63.28 109 MET A C 1
ATOM 817 O O . MET A 1 109 ? -0.575 3.784 -20.404 1.00 63.28 109 MET A O 1
#

Sequence (109 aa):
LYFSGSLKEICCEPGKSIRRALARLAAATNASSIIRVRDTSRVGSEEERQLHYRQQAEEMGMSSFCLVPAGDSATSSRFYSAIASGCIPVVISDELAGAFPEAAPYDQM

Secondary structure (DSSP, 8-state):
----S--TT-TTTHHHHHHHHHHHHHHTSSS--------TTSS--HHHHHHHHHHHHHHHHT-SEEEEE-SSSSS-HHHHHHHHTT-EEEEE-S----S-TTTS-GGG-

Radius of gyration: 15.23 Å; chains: 1; bounding box: 31×30×46 Å

Organism: NCBI:txid127549

Foldseek 3Di:
DDDDDALVPCEDPCVVV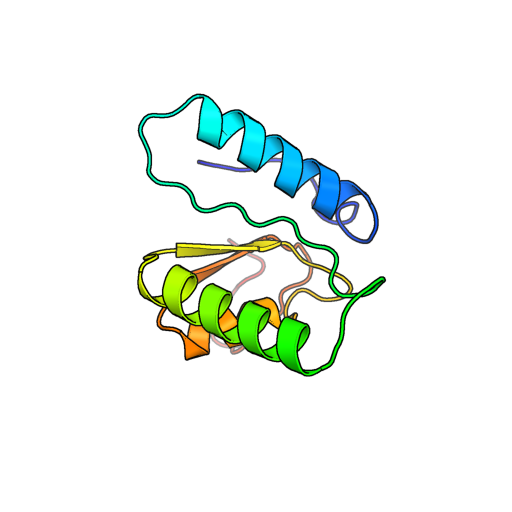VLVVVVVVCVVDPDDDDRDDDDPVPDDDPVVVVVVLVVVLVVLLVEQEDEQEAYVHQDDPSNVSNVVSNHHYDTDDPHDDDPCVPVDVPVVD

InterPro domains:
  IPR004263 Exostosin-like [PTHR11062] (38-106)
  IPR040911 Exostosin, GT47 domain [PF03016] (14-107)